Protein AF-A0AB34KXE1-F1 (afdb_monomer_lite)

Radius of gyration: 21.78 Å; chains: 1; bounding box: 58×29×65 Å

Organism: NCBI:txid1052096

Structure (mmCIF, N/CA/C/O backbone):
data_AF-A0AB34KXE1-F1
#
_entry.id   AF-A0AB34KXE1-F1
#
loop_
_atom_site.group_PDB
_atom_site.id
_atom_site.type_symbol
_atom_site.label_atom_id
_atom_site.label_alt_id
_atom_site.label_comp_id
_atom_site.label_asym_id
_atom_site.label_entity_id
_atom_site.label_seq_id
_atom_site.pdbx_PDB_ins_code
_atom_site.Cartn_x
_atom_site.Cartn_y
_atom_site.Cartn_z
_atom_site.occupancy
_atom_site.B_iso_or_equiv
_atom_site.auth_seq_id
_atom_site.auth_comp_id
_atom_site.auth_asym_id
_atom_site.auth_atom_id
_atom_site.pdbx_PDB_model_num
ATOM 1 N N . MET A 1 1 ? -7.604 1.673 1.207 1.00 72.38 1 MET A N 1
ATOM 2 C CA . MET A 1 1 ? -6.642 1.190 0.189 1.00 72.38 1 MET A CA 1
ATOM 3 C C . MET A 1 1 ? -5.929 -0.010 0.778 1.00 72.38 1 MET A C 1
ATOM 5 O O . MET A 1 1 ? -5.515 0.102 1.920 1.00 72.38 1 MET A O 1
ATOM 9 N N . PHE A 1 2 ? -5.834 -1.131 0.064 1.00 79.00 2 PHE A N 1
ATOM 10 C CA . PHE A 1 2 ? -5.202 -2.359 0.583 1.00 79.00 2 PHE A CA 1
ATOM 11 C C . PHE A 1 2 ? -4.050 -2.871 -0.293 1.00 79.00 2 PHE A C 1
ATOM 13 O O . PHE A 1 2 ? -3.291 -3.734 0.135 1.00 79.00 2 PHE A O 1
ATOM 20 N N . ALA A 1 3 ? -3.917 -2.346 -1.511 1.00 88.19 3 ALA A N 1
ATOM 21 C CA . ALA A 1 3 ? -2.868 -2.720 -2.443 1.00 88.19 3 ALA A CA 1
ATOM 22 C C . ALA A 1 3 ? -2.569 -1.567 -3.407 1.00 88.19 3 ALA A C 1
ATOM 24 O O . ALA A 1 3 ? -3.395 -0.670 -3.598 1.00 88.19 3 ALA A O 1
ATOM 25 N N . THR A 1 4 ? -1.407 -1.635 -4.038 1.00 93.31 4 THR A N 1
ATOM 26 C CA . THR A 1 4 ? -0.992 -0.775 -5.145 1.00 93.31 4 THR A CA 1
ATOM 27 C C . THR A 1 4 ? -0.965 -1.605 -6.423 1.00 93.31 4 THR A C 1
ATOM 29 O O . THR A 1 4 ? -0.480 -2.735 -6.412 1.00 93.31 4 THR A O 1
ATOM 32 N N . LEU A 1 5 ? -1.472 -1.050 -7.525 1.00 94.56 5 LEU A N 1
ATOM 33 C CA . LEU A 1 5 ? -1.371 -1.606 -8.875 1.00 94.56 5 LEU A CA 1
ATOM 34 C C . LEU A 1 5 ? -0.535 -0.657 -9.734 1.00 94.56 5 LEU A C 1
ATOM 36 O O . LEU A 1 5 ? -0.928 0.485 -9.959 1.00 94.56 5 LEU A O 1
ATOM 40 N N . ALA A 1 6 ? 0.596 -1.133 -10.237 1.00 95.44 6 ALA A N 1
ATOM 41 C CA . ALA A 1 6 ? 1.433 -0.424 -11.192 1.00 95.44 6 ALA A CA 1
ATOM 42 C C . ALA A 1 6 ? 1.278 -1.051 -12.579 1.00 95.44 6 ALA A C 1
ATOM 44 O O . ALA A 1 6 ? 1.557 -2.236 -12.757 1.00 95.44 6 ALA A O 1
ATOM 45 N N . ILE A 1 7 ? 0.867 -0.255 -13.563 1.00 94.50 7 ILE A N 1
ATOM 46 C CA . ILE A 1 7 ? 0.760 -0.656 -14.969 1.00 94.50 7 ILE A CA 1
ATOM 47 C C . ILE A 1 7 ? 1.847 0.080 -15.749 1.00 94.50 7 ILE A C 1
ATOM 49 O O . ILE A 1 7 ? 1.804 1.303 -15.867 1.00 94.50 7 ILE A O 1
ATOM 53 N N . CYS A 1 8 ? 2.826 -0.650 -16.271 1.00 94.25 8 CYS A N 1
ATOM 54 C CA . CYS A 1 8 ? 3.833 -0.117 -17.178 1.00 94.25 8 CYS A CA 1
ATOM 55 C C . CYS A 1 8 ? 3.261 -0.065 -18.596 1.00 94.25 8 CYS A C 1
ATOM 57 O O . CYS A 1 8 ? 2.854 -1.092 -19.145 1.00 94.25 8 CYS A O 1
ATOM 59 N N . LEU A 1 9 ? 3.242 1.134 -19.174 1.00 93.75 9 LEU A N 1
ATOM 60 C CA . LEU A 1 9 ? 2.840 1.355 -20.559 1.00 93.75 9 LEU A CA 1
ATOM 61 C C . LEU A 1 9 ? 3.962 0.928 -21.522 1.00 93.75 9 LEU A C 1
ATOM 63 O O . LEU A 1 9 ? 5.115 0.840 -21.087 1.00 93.75 9 LEU A O 1
ATOM 67 N N . PRO A 1 10 ? 3.654 0.684 -22.811 1.00 93.06 10 PRO A N 1
ATOM 68 C CA . PRO A 1 10 ? 4.664 0.346 -23.805 1.00 93.06 10 PRO A CA 1
ATOM 69 C C . PRO A 1 10 ? 5.628 1.520 -24.014 1.00 93.06 10 PRO A C 1
ATOM 71 O O . PRO A 1 10 ? 5.316 2.494 -24.701 1.00 93.06 10 PRO A O 1
ATOM 74 N N . THR A 1 11 ? 6.788 1.447 -23.368 1.00 90.94 11 THR A N 1
ATOM 75 C CA . THR A 1 11 ? 7.904 2.373 -23.529 1.00 90.94 11 THR A CA 1
ATOM 76 C C . THR A 1 11 ? 9.235 1.633 -23.409 1.00 90.94 11 THR A C 1
ATOM 78 O O . THR A 1 11 ? 9.469 0.866 -22.469 1.00 90.94 11 THR A O 1
ATOM 81 N N . GLU A 1 12 ? 10.149 1.884 -24.343 1.00 91.19 12 GLU A N 1
ATOM 82 C CA . GLU A 1 12 ? 11.503 1.334 -24.277 1.00 91.19 12 GLU A CA 1
ATOM 83 C C . GLU A 1 12 ? 12.276 1.933 -23.094 1.00 91.19 12 GLU A C 1
ATOM 85 O O . GLU A 1 12 ? 12.418 3.154 -22.969 1.00 91.19 12 GLU A O 1
ATOM 90 N N . HIS A 1 13 ? 12.768 1.062 -22.214 1.00 92.69 13 HIS A N 1
ATOM 91 C CA . HIS A 1 13 ? 13.636 1.420 -21.099 1.00 92.69 13 HIS A CA 1
ATOM 92 C C . HIS A 1 13 ? 14.503 0.234 -20.675 1.00 92.69 13 HIS A C 1
ATOM 94 O O . HIS A 1 13 ? 14.156 -0.916 -20.925 1.00 92.69 13 HIS A O 1
ATOM 100 N N . GLU A 1 14 ? 15.597 0.522 -19.975 1.00 92.25 14 GLU A N 1
ATOM 101 C CA . GLU A 1 14 ? 16.441 -0.459 -19.291 1.00 92.25 14 GLU A CA 1
ATOM 102 C C . GLU A 1 14 ? 16.558 -0.112 -17.801 1.00 92.25 14 GLU A C 1
ATOM 104 O O . GLU A 1 14 ? 16.541 1.061 -17.416 1.00 92.25 14 GLU A O 1
ATOM 109 N N . GLY A 1 15 ? 16.703 -1.125 -16.946 1.00 90.50 15 GLY A N 1
ATOM 110 C CA . GLY A 1 15 ? 16.660 -0.955 -15.490 1.00 90.50 15 GLY A CA 1
ATOM 111 C C . GLY A 1 15 ? 15.242 -0.679 -14.983 1.00 90.50 15 GLY A C 1
ATOM 112 O O . GLY A 1 15 ? 14.255 -1.035 -15.626 1.00 90.50 15 GLY A O 1
ATOM 113 N N . GLY A 1 16 ? 15.114 -0.037 -13.822 1.00 91.06 16 GLY A N 1
ATOM 114 C CA . GLY A 1 16 ? 13.796 0.264 -13.256 1.00 91.06 16 GLY A CA 1
ATOM 115 C C . GLY A 1 16 ? 13.128 -0.894 -12.524 1.00 91.06 16 GLY A C 1
ATOM 116 O O . GLY A 1 16 ? 11.912 -0.847 -12.316 1.00 91.06 16 GLY A O 1
ATOM 117 N N . GLU A 1 17 ? 13.877 -1.935 -12.152 1.00 94.06 17 GLU A N 1
ATOM 118 C CA . GLU A 1 17 ? 13.299 -3.127 -11.538 1.00 94.06 17 GLU A CA 1
ATOM 119 C C . GLU A 1 17 ? 12.598 -2.783 -10.220 1.00 94.06 17 GLU A C 1
ATOM 121 O O . GLU A 1 17 ? 13.137 -2.074 -9.362 1.00 94.06 17 GLU A O 1
ATOM 126 N N . LEU A 1 18 ? 11.387 -3.314 -10.063 1.00 94.31 18 LEU A N 1
ATOM 127 C CA . LEU A 1 18 ? 10.607 -3.236 -8.839 1.00 94.31 18 LEU A CA 1
ATOM 128 C C . LEU A 1 18 ? 10.983 -4.416 -7.950 1.00 94.31 18 LEU A C 1
ATOM 130 O O . LEU A 1 18 ? 10.787 -5.573 -8.312 1.00 94.31 18 LEU A O 1
ATOM 134 N N . ILE A 1 19 ? 11.510 -4.114 -6.777 1.00 94.75 19 ILE A N 1
ATOM 135 C CA . ILE A 1 19 ? 11.814 -5.082 -5.734 1.00 94.75 19 ILE A CA 1
ATOM 136 C C . ILE A 1 19 ? 10.680 -5.012 -4.720 1.00 94.75 19 ILE A C 1
ATOM 138 O O . ILE A 1 19 ? 10.374 -3.931 -4.222 1.00 94.75 19 ILE A O 1
ATOM 142 N N . LEU A 1 20 ? 10.076 -6.158 -4.438 1.00 95.00 20 LEU A N 1
ATOM 143 C CA . LEU A 1 20 ? 9.016 -6.349 -3.459 1.00 95.00 20 LEU A CA 1
ATOM 14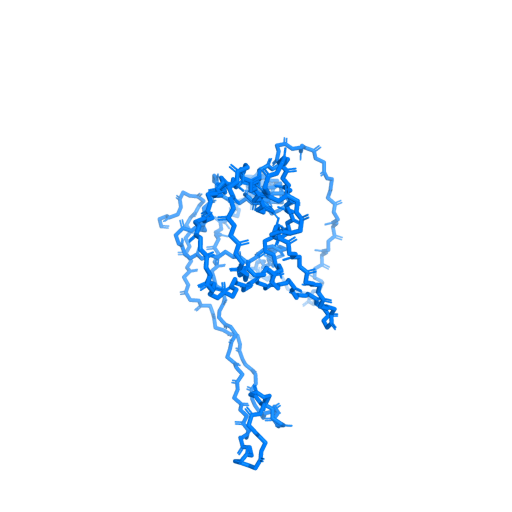4 C C . LEU A 1 20 ? 9.525 -7.284 -2.369 1.00 95.00 20 LEU A C 1
ATOM 146 O O . LEU A 1 20 ? 10.123 -8.317 -2.678 1.00 95.00 20 LEU A O 1
ATOM 150 N N . GLU A 1 21 ? 9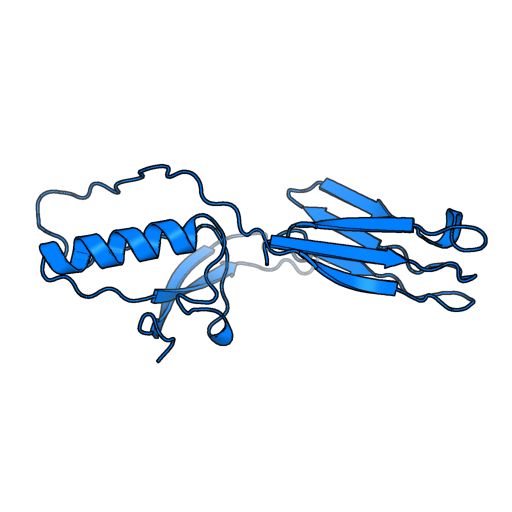.278 -6.935 -1.115 1.00 92.56 21 GLU A N 1
ATOM 151 C CA . GLU A 1 21 ? 9.723 -7.711 0.032 1.00 92.56 21 GLU A CA 1
ATOM 152 C C . GLU A 1 21 ? 8.647 -7.779 1.112 1.00 92.56 21 GLU A C 1
ATOM 154 O O . GLU A 1 21 ? 8.078 -6.764 1.515 1.00 92.56 21 GLU A O 1
ATOM 159 N N . HIS A 1 22 ? 8.359 -8.996 1.566 1.00 90.81 22 HIS A N 1
ATOM 160 C CA . HIS A 1 22 ? 7.404 -9.248 2.636 1.00 90.81 22 HIS A CA 1
ATOM 161 C C . HIS A 1 22 ? 7.693 -10.592 3.314 1.00 90.81 22 HIS A C 1
ATOM 163 O O . HIS A 1 22 ? 7.903 -11.599 2.635 1.00 90.81 22 HIS A O 1
ATOM 169 N N . ALA A 1 23 ? 7.699 -10.612 4.652 1.00 89.38 23 ALA A N 1
ATOM 170 C CA . ALA A 1 23 ? 7.924 -11.808 5.476 1.00 89.38 23 ALA A CA 1
ATOM 171 C C . ALA A 1 23 ? 9.173 -12.625 5.067 1.00 89.38 23 ALA A C 1
ATOM 173 O O . ALA A 1 23 ? 9.105 -13.842 4.884 1.00 89.38 23 ALA A O 1
ATOM 174 N N . GLY A 1 24 ? 10.301 -11.938 4.843 1.00 86.88 24 GLY A N 1
ATOM 175 C CA . GLY A 1 24 ? 11.568 -12.552 4.423 1.00 86.88 24 GLY A CA 1
ATOM 176 C C . GLY A 1 24 ? 11.580 -13.093 2.986 1.00 86.88 24 GLY A C 1
ATOM 177 O O . GLY A 1 24 ? 12.565 -13.690 2.556 1.00 86.88 24 GLY A O 1
ATOM 178 N N . LYS A 1 25 ? 10.501 -12.904 2.214 1.00 89.00 25 LYS A N 1
ATOM 179 C CA . LYS A 1 25 ? 10.437 -13.266 0.795 1.00 89.00 25 LYS A CA 1
ATOM 180 C C . LYS A 1 25 ? 10.651 -12.035 -0.062 1.00 89.00 25 LYS A C 1
ATOM 182 O O . LYS A 1 25 ? 9.983 -11.021 0.121 1.00 89.00 25 LYS A O 1
ATOM 187 N N . ARG A 1 26 ? 11.529 -12.171 -1.053 1.00 93.88 26 ARG A N 1
ATOM 188 C CA . ARG A 1 26 ? 11.865 -11.115 -2.004 1.00 93.88 26 ARG A CA 1
ATOM 189 C C . ARG A 1 26 ? 11.503 -11.525 -3.423 1.00 93.88 26 ARG A C 1
ATOM 191 O O . ARG A 1 26 ? 11.903 -12.588 -3.890 1.00 93.88 26 ARG A O 1
ATOM 198 N N . GLN A 1 27 ? 10.804 -10.645 -4.127 1.00 94.12 27 GLN A N 1
ATOM 199 C CA . GLN A 1 27 ? 10.460 -10.795 -5.534 1.00 94.12 27 GLN A CA 1
ATOM 200 C C . GLN A 1 27 ? 10.966 -9.587 -6.320 1.00 94.12 27 GLN A C 1
ATOM 202 O O . GLN A 1 27 ? 10.882 -8.450 -5.863 1.00 94.12 27 GLN A O 1
ATOM 207 N N . VAL A 1 28 ? 11.505 -9.834 -7.511 1.00 94.00 28 VAL A N 1
ATOM 208 C CA . VAL A 1 28 ? 11.955 -8.778 -8.421 1.00 94.00 28 VAL A CA 1
ATOM 209 C C . VAL A 1 28 ? 11.129 -8.858 -9.692 1.00 94.00 28 VAL A C 1
ATOM 211 O O . VAL A 1 28 ? 11.025 -9.917 -10.308 1.00 94.00 28 VAL A O 1
ATOM 214 N N . TRP A 1 29 ? 10.537 -7.736 -10.077 1.00 93.75 29 TRP A N 1
ATOM 215 C CA . TRP A 1 29 ? 9.792 -7.583 -11.314 1.00 93.75 29 TRP A CA 1
ATOM 216 C C . TRP A 1 29 ? 10.512 -6.605 -12.238 1.00 93.75 29 TRP A C 1
ATOM 218 O O . TRP A 1 29 ? 10.852 -5.489 -11.841 1.00 93.75 29 TRP A O 1
ATOM 228 N N . ASN A 1 30 ? 10.735 -7.031 -13.480 1.00 92.19 30 ASN A N 1
ATOM 229 C CA . ASN A 1 30 ? 11.394 -6.236 -14.506 1.00 92.19 30 ASN A CA 1
ATOM 230 C C . ASN A 1 30 ? 10.415 -5.955 -15.655 1.00 92.19 30 ASN A C 1
ATOM 232 O O . ASN A 1 30 ? 10.103 -6.853 -16.439 1.00 92.19 30 ASN A O 1
ATOM 236 N N . SER A 1 31 ? 9.947 -4.706 -15.753 1.00 89.12 31 SER A N 1
ATOM 237 C CA . SER A 1 31 ? 9.045 -4.268 -16.824 1.00 89.12 31 SER A CA 1
ATOM 238 C C . SER A 1 31 ? 9.728 -4.165 -18.188 1.00 89.12 31 SER A C 1
ATOM 240 O O . SER A 1 31 ? 9.060 -4.359 -19.203 1.00 89.12 31 SER A O 1
ATOM 242 N N . ALA A 1 32 ? 11.045 -3.933 -18.230 1.00 87.62 32 ALA A N 1
ATOM 243 C CA . ALA A 1 32 ? 11.800 -3.739 -19.470 1.00 87.62 32 ALA A CA 1
ATOM 244 C C . ALA A 1 32 ? 11.721 -4.950 -20.417 1.00 87.62 32 ALA A C 1
ATOM 246 O O . ALA A 1 32 ? 11.753 -4.794 -21.632 1.00 87.62 32 ALA A O 1
ATOM 247 N N . ASN A 1 33 ? 11.535 -6.160 -19.873 1.00 84.06 33 ASN A N 1
ATOM 248 C CA . ASN A 1 33 ? 11.468 -7.402 -20.653 1.00 84.06 33 ASN A CA 1
ATOM 249 C C . ASN A 1 33 ? 10.332 -7.430 -21.690 1.00 84.06 33 ASN A C 1
ATOM 251 O O . ASN A 1 33 ? 10.387 -8.213 -22.634 1.00 84.06 33 ASN A O 1
ATOM 255 N N . THR A 1 34 ? 9.281 -6.634 -21.487 1.00 81.94 34 THR A N 1
ATOM 256 C CA . THR A 1 34 ? 8.078 -6.625 -22.343 1.00 81.94 34 THR A CA 1
ATOM 257 C C . THR A 1 34 ? 7.702 -5.227 -22.827 1.00 81.94 34 THR A C 1
ATOM 259 O O . THR A 1 34 ? 6.895 -5.090 -23.743 1.00 81.94 34 THR A O 1
ATOM 262 N N . SER A 1 35 ? 8.323 -4.182 -22.273 1.00 79.50 35 SER A N 1
ATOM 263 C CA . SER A 1 35 ? 7.865 -2.801 -22.428 1.00 79.50 35 SER A CA 1
ATOM 264 C C . SER A 1 35 ? 8.063 -2.202 -23.818 1.00 79.50 35 SER A C 1
ATOM 266 O O . SER A 1 35 ? 7.476 -1.168 -24.104 1.00 79.50 35 SER A O 1
ATOM 268 N N . ALA A 1 36 ? 8.862 -2.815 -24.693 1.00 76.81 36 ALA A N 1
ATOM 269 C CA . ALA A 1 36 ? 9.017 -2.345 -26.071 1.00 76.81 36 ALA A CA 1
ATOM 270 C C . ALA A 1 36 ? 7.783 -2.639 -26.945 1.00 76.81 36 ALA A C 1
ATOM 272 O O . ALA A 1 36 ? 7.565 -1.969 -27.952 1.00 76.81 36 ALA A O 1
ATOM 273 N N . VAL A 1 37 ? 6.984 -3.649 -26.579 1.00 78.38 37 VAL A N 1
ATOM 274 C CA . VAL A 1 37 ? 5.917 -4.183 -27.442 1.00 78.38 37 VAL A CA 1
ATOM 275 C C . VAL A 1 37 ? 4.574 -4.351 -26.741 1.00 78.38 37 VAL A C 1
ATOM 277 O O . VAL A 1 37 ? 3.557 -4.373 -27.430 1.00 78.38 37 VAL A O 1
ATOM 280 N N . ASP A 1 38 ? 4.543 -4.455 -25.410 1.00 85.38 38 ASP A N 1
ATOM 281 C CA . ASP A 1 38 ? 3.314 -4.752 -24.675 1.00 85.38 38 ASP A CA 1
ATOM 282 C C . ASP A 1 38 ? 3.246 -4.068 -23.299 1.00 85.38 38 ASP A C 1
ATOM 284 O O . ASP A 1 38 ? 4.234 -3.578 -22.744 1.00 85.38 38 ASP A O 1
ATOM 288 N N . LEU A 1 39 ? 2.033 -4.030 -22.757 1.00 90.94 39 LEU A N 1
ATOM 289 C CA . LEU A 1 39 ? 1.725 -3.610 -21.400 1.00 90.94 39 LEU A CA 1
ATOM 290 C C . LEU A 1 39 ? 2.182 -4.680 -20.407 1.00 90.94 39 LEU A C 1
ATOM 292 O O . LEU A 1 39 ? 2.019 -5.879 -20.621 1.00 90.94 39 LEU A O 1
ATOM 296 N N . SER A 1 40 ? 2.676 -4.244 -19.256 1.00 92.25 40 SER A N 1
ATOM 297 C CA . SER A 1 40 ? 2.951 -5.141 -18.134 1.00 92.25 40 SER A CA 1
ATOM 298 C C . SER A 1 40 ? 2.463 -4.529 -16.833 1.00 92.25 40 SER A C 1
ATOM 300 O O . SER A 1 40 ? 2.310 -3.314 -16.721 1.00 92.25 40 SER A O 1
ATOM 302 N N . PHE A 1 41 ? 2.180 -5.359 -15.834 1.00 93.75 41 PHE A N 1
ATOM 303 C CA . PHE A 1 41 ? 1.686 -4.869 -14.554 1.00 93.75 41 PHE A CA 1
ATOM 304 C C . PHE A 1 41 ? 2.280 -5.636 -13.378 1.00 93.75 41 PHE A C 1
ATOM 306 O O . PHE A 1 41 ? 2.685 -6.793 -13.499 1.00 93.75 41 PHE A O 1
ATOM 313 N N . ALA A 1 42 ? 2.293 -4.974 -12.228 1.00 94.44 42 ALA A N 1
ATOM 314 C CA . ALA A 1 42 ? 2.593 -5.555 -10.933 1.00 94.44 42 ALA A CA 1
ATOM 315 C C . ALA A 1 42 ? 1.598 -5.017 -9.904 1.00 94.44 42 ALA A C 1
ATOM 317 O O . ALA A 1 42 ? 1.239 -3.841 -9.937 1.00 94.44 42 ALA A O 1
ATOM 318 N N . ALA A 1 43 ? 1.169 -5.871 -8.981 1.00 94.81 43 ALA A N 1
ATOM 319 C CA . ALA A 1 43 ? 0.339 -5.470 -7.856 1.00 94.81 43 ALA A CA 1
ATOM 320 C C . ALA A 1 43 ? 0.908 -6.042 -6.559 1.00 94.81 43 ALA A C 1
ATOM 322 O O . ALA A 1 43 ? 1.399 -7.171 -6.545 1.00 94.81 43 ALA A O 1
ATOM 323 N N . TRP A 1 44 ? 0.850 -5.263 -5.483 1.00 94.12 44 TRP A N 1
ATOM 324 C CA . TRP A 1 44 ? 1.333 -5.670 -4.163 1.00 94.12 44 TRP A CA 1
ATOM 325 C C . TRP A 1 44 ? 0.467 -5.081 -3.053 1.00 94.12 44 TRP A C 1
ATOM 327 O O . TRP A 1 44 ? -0.123 -4.014 -3.222 1.00 94.12 44 TRP A O 1
ATOM 337 N N . TYR A 1 45 ? 0.377 -5.790 -1.928 1.00 88.81 45 TYR A N 1
ATOM 338 C CA . TYR A 1 45 ? -0.357 -5.335 -0.747 1.00 88.81 45 TYR A CA 1
ATOM 339 C C . TYR A 1 45 ? 0.346 -4.155 -0.062 1.00 88.81 45 TYR A C 1
ATOM 341 O O . TYR A 1 45 ? 1.543 -3.936 -0.241 1.00 88.81 45 TYR A O 1
ATOM 349 N N . ALA A 1 46 ? -0.413 -3.366 0.699 1.00 85.88 46 ALA A N 1
ATOM 350 C CA . ALA A 1 46 ? 0.080 -2.144 1.342 1.00 85.88 46 ALA A CA 1
ATOM 351 C C . ALA A 1 46 ? 1.181 -2.386 2.395 1.00 85.88 46 ALA A C 1
ATOM 353 O O . ALA A 1 46 ? 1.946 -1.474 2.693 1.00 85.88 46 ALA A O 1
ATOM 354 N N . ASP A 1 47 ? 1.268 -3.599 2.934 1.00 85.31 47 ASP A N 1
ATOM 355 C CA . ASP A 1 47 ? 2.270 -4.064 3.898 1.00 85.31 47 ASP A CA 1
ATOM 356 C C . ASP A 1 47 ? 3.526 -4.673 3.240 1.00 85.31 47 ASP A C 1
ATOM 358 O O . ASP A 1 47 ? 4.432 -5.143 3.931 1.00 85.31 47 ASP A O 1
ATOM 362 N N . VAL A 1 48 ? 3.606 -4.657 1.906 1.00 90.44 48 VAL A N 1
ATOM 363 C CA . VAL A 1 48 ? 4.794 -5.076 1.157 1.00 90.44 48 VAL A CA 1
ATOM 364 C C . VAL A 1 48 ? 5.747 -3.890 1.007 1.00 90.44 48 VAL A C 1
ATOM 366 O O . VAL A 1 48 ? 5.414 -2.865 0.398 1.00 90.44 48 VAL A O 1
ATOM 369 N N . THR A 1 49 ? 6.975 -4.051 1.497 1.00 91.00 49 THR A N 1
ATOM 370 C CA . THR A 1 49 ? 8.057 -3.092 1.261 1.00 91.00 49 THR A CA 1
ATOM 371 C C . THR A 1 49 ? 8.421 -3.118 -0.218 1.00 91.00 49 THR A C 1
ATOM 373 O O . THR A 1 49 ? 8.661 -4.183 -0.788 1.00 91.00 49 THR A O 1
ATOM 376 N N . HIS A 1 50 ? 8.471 -1.951 -0.860 1.00 91.75 50 HIS A N 1
ATOM 377 C CA . HIS A 1 50 ? 8.757 -1.852 -2.288 1.00 91.75 50 HIS A CA 1
ATOM 378 C C . HIS A 1 50 ? 9.864 -0.839 -2.585 1.00 91.75 50 HIS A C 1
ATOM 380 O O . HIS A 1 50 ? 9.963 0.212 -1.954 1.00 91.75 50 HIS A O 1
ATOM 386 N N . LYS A 1 51 ? 10.698 -1.146 -3.581 1.00 92.19 51 LYS A N 1
ATOM 387 C CA . LYS A 1 51 ? 11.774 -0.271 -4.061 1.00 92.19 51 LYS A CA 1
ATOM 388 C C . LYS A 1 51 ? 11.883 -0.352 -5.575 1.00 92.19 51 LYS A C 1
ATOM 390 O O . LYS A 1 51 ? 11.917 -1.442 -6.132 1.00 92.19 51 LYS A O 1
ATOM 395 N N . VAL A 1 52 ? 11.998 0.795 -6.236 1.00 92.75 52 VAL A N 1
ATOM 396 C CA . VAL A 1 52 ? 12.242 0.875 -7.683 1.00 92.75 52 VAL A CA 1
ATOM 397 C C . VAL A 1 52 ? 13.704 1.248 -7.910 1.00 92.75 52 VAL A C 1
ATOM 399 O O . VAL A 1 52 ? 14.185 2.237 -7.355 1.00 92.75 52 VAL A O 1
ATOM 402 N N . LYS A 1 53 ? 14.432 0.445 -8.689 1.00 93.56 53 LYS A N 1
ATOM 403 C CA . LYS A 1 53 ? 15.799 0.780 -9.108 1.00 93.56 53 LYS A CA 1
ATOM 404 C C . LYS A 1 53 ? 15.807 1.942 -10.115 1.00 93.56 53 LYS A C 1
ATOM 406 O O . LYS A 1 53 ? 14.799 2.181 -10.775 1.00 93.56 53 LYS A O 1
ATOM 411 N N . PRO A 1 54 ? 16.927 2.666 -10.264 1.00 93.06 54 PRO A N 1
ATOM 412 C CA . PRO A 1 54 ? 17.054 3.689 -11.298 1.00 93.06 54 PRO A CA 1
ATOM 413 C C . PRO A 1 54 ? 16.857 3.127 -12.712 1.00 93.06 54 PRO A C 1
ATOM 415 O O . PRO A 1 54 ? 17.190 1.972 -12.985 1.00 93.06 54 PRO A O 1
ATOM 418 N N . ILE A 1 55 ? 16.347 3.970 -13.612 1.00 94.00 55 ILE A N 1
ATOM 419 C CA . ILE A 1 55 ? 16.337 3.702 -15.053 1.00 94.00 55 ILE A CA 1
ATOM 420 C C . ILE A 1 55 ? 17.745 3.948 -15.589 1.00 94.00 55 ILE A C 1
ATOM 422 O O . ILE A 1 55 ? 18.317 5.011 -15.353 1.00 94.00 55 ILE A O 1
ATOM 426 N N . ALA A 1 56 ? 18.299 2.957 -16.280 1.00 92.62 56 ALA A N 1
ATOM 427 C CA . ALA A 1 56 ? 19.630 3.025 -16.872 1.00 92.62 56 ALA A CA 1
ATOM 428 C C . ALA A 1 56 ? 19.608 3.688 -18.258 1.00 92.62 56 ALA A C 1
ATOM 430 O O . ALA A 1 56 ? 20.536 4.414 -18.607 1.00 92.62 56 ALA A O 1
ATOM 431 N N . SER A 1 57 ? 18.545 3.458 -19.034 1.00 92.88 57 SER A N 1
ATOM 432 C CA . SER A 1 57 ? 18.364 4.002 -20.383 1.00 92.88 57 SER A CA 1
ATOM 433 C C . SER A 1 57 ? 16.879 4.080 -20.750 1.00 92.88 57 SER A C 1
ATOM 435 O O . SER A 1 57 ? 16.062 3.340 -20.201 1.00 92.88 57 SER A O 1
ATOM 437 N N . GLY A 1 58 ? 16.528 4.958 -21.691 1.00 93.19 58 GLY A N 1
ATOM 438 C CA . GLY A 1 58 ? 15.163 5.125 -22.193 1.00 93.19 58 GLY A CA 1
ATOM 439 C C . GLY A 1 58 ? 14.215 5.837 -21.221 1.00 93.19 58 GLY A C 1
ATOM 440 O O . GLY A 1 58 ? 14.640 6.611 -20.363 1.00 93.19 58 GLY A O 1
ATOM 441 N N . HIS A 1 59 ? 12.911 5.601 -21.381 1.00 91.50 59 HIS A N 1
ATOM 442 C CA . HIS A 1 59 ? 11.863 6.243 -20.585 1.00 91.50 59 HIS A CA 1
ATOM 443 C C . HIS A 1 59 ? 10.842 5.211 -20.123 1.00 91.50 59 HIS A C 1
ATOM 445 O O . HIS A 1 59 ? 10.370 4.394 -20.909 1.00 91.50 59 HIS A O 1
ATOM 451 N N . ARG A 1 60 ? 10.457 5.270 -18.847 1.00 93.25 60 ARG A N 1
ATOM 452 C CA . ARG A 1 60 ? 9.475 4.358 -18.257 1.00 93.25 60 ARG A CA 1
ATOM 453 C C . ARG A 1 60 ? 8.227 5.121 -17.835 1.00 93.25 60 ARG A C 1
ATOM 455 O O . ARG A 1 60 ? 8.282 5.912 -16.895 1.00 93.25 60 ARG A O 1
ATOM 462 N N . LEU A 1 61 ? 7.107 4.865 -18.510 1.00 93.19 61 LEU A N 1
ATOM 463 C CA . LEU A 1 61 ? 5.798 5.411 -18.142 1.00 93.19 61 LEU A CA 1
ATOM 464 C C . LEU A 1 61 ? 4.998 4.372 -17.352 1.00 93.19 61 LEU A C 1
ATOM 466 O O . LEU A 1 61 ? 4.750 3.268 -17.834 1.00 93.19 61 LEU A O 1
ATOM 470 N N . VAL A 1 62 ? 4.578 4.736 -16.139 1.00 94.25 62 VAL A N 1
ATOM 471 C CA . VAL A 1 62 ? 3.813 3.858 -15.245 1.00 94.25 62 VAL A CA 1
ATOM 472 C C . VAL A 1 62 ? 2.573 4.583 -14.741 1.00 94.25 62 VAL A C 1
ATOM 474 O O . VAL A 1 62 ? 2.663 5.709 -14.255 1.00 94.25 62 VAL A O 1
ATOM 477 N N . LEU A 1 63 ? 1.423 3.918 -14.825 1.00 94.19 63 LEU A N 1
ATOM 478 C CA . LEU A 1 63 ? 0.200 4.321 -14.143 1.00 94.19 63 LEU A CA 1
ATOM 479 C C . LEU A 1 63 ? 0.123 3.592 -12.803 1.00 94.19 63 LEU A C 1
ATOM 481 O O . LEU A 1 63 ? 0.049 2.363 -12.768 1.00 94.19 63 LEU A O 1
ATOM 485 N N . THR A 1 64 ? 0.137 4.350 -11.711 1.00 94.25 64 THR A N 1
ATOM 486 C CA . THR A 1 64 ? 0.054 3.799 -10.356 1.00 94.25 64 THR A CA 1
ATOM 487 C C . THR A 1 64 ? -1.325 4.070 -9.778 1.00 94.25 64 THR A C 1
ATOM 489 O O . THR A 1 64 ? -1.738 5.221 -9.643 1.00 94.25 64 THR A O 1
ATOM 492 N N . TYR A 1 65 ? -2.026 3.001 -9.420 1.00 90.31 65 TYR A N 1
ATOM 493 C CA . TYR A 1 65 ? -3.354 3.040 -8.830 1.00 90.31 65 TYR A CA 1
ATOM 494 C C . TYR A 1 65 ? -3.336 2.514 -7.403 1.00 90.31 65 TYR A C 1
ATOM 496 O O . TYR A 1 65 ? -2.730 1.487 -7.097 1.00 90.31 65 TYR A O 1
ATOM 504 N N . ASN A 1 66 ? -4.102 3.189 -6.557 1.00 88.56 66 ASN A N 1
ATOM 505 C CA . ASN A 1 66 ? -4.445 2.716 -5.228 1.00 88.56 66 ASN A CA 1
ATOM 506 C C . ASN A 1 66 ? -5.667 1.801 -5.338 1.00 88.56 66 ASN A C 1
ATOM 508 O O . ASN A 1 66 ? -6.744 2.248 -5.731 1.00 88.56 66 ASN A O 1
ATOM 512 N N . VAL A 1 67 ? -5.516 0.527 -4.982 1.00 83.88 67 VAL A N 1
ATOM 513 C CA . VAL A 1 67 ? -6.611 -0.447 -5.000 1.00 83.88 67 VAL A CA 1
ATOM 514 C C . VAL A 1 67 ? -7.353 -0.390 -3.666 1.00 83.88 67 VAL A C 1
ATOM 516 O O . VAL A 1 67 ? -6.768 -0.446 -2.577 1.00 83.88 67 VAL A O 1
ATOM 519 N N . ILE A 1 68 ? -8.673 -0.250 -3.744 1.00 78.56 68 ILE A N 1
ATOM 520 C CA . ILE A 1 68 ? -9.574 -0.124 -2.598 1.00 78.56 68 ILE A CA 1
ATOM 521 C C . ILE A 1 68 ? -10.561 -1.289 -2.670 1.00 78.56 68 ILE A C 1
ATOM 523 O O . ILE A 1 68 ? -11.080 -1.591 -3.739 1.00 78.56 68 ILE A O 1
ATOM 527 N N . ASN A 1 69 ? -10.776 -1.972 -1.547 1.00 66.38 69 ASN A N 1
ATOM 528 C CA . ASN A 1 69 ? -11.766 -3.035 -1.448 1.00 66.38 69 ASN A CA 1
ATOM 529 C C . ASN A 1 69 ? -13.038 -2.457 -0.819 1.00 66.38 69 ASN A C 1
ATOM 531 O O . ASN A 1 69 ? -12.960 -1.921 0.285 1.00 66.38 69 ASN A O 1
ATOM 535 N N . ASP A 1 70 ? -14.168 -2.592 -1.513 1.00 49.22 70 ASP A N 1
ATOM 536 C CA . ASP A 1 70 ? -15.508 -2.187 -1.054 1.00 49.22 70 ASP A CA 1
ATOM 537 C C . ASP A 1 70 ? -16.335 -3.391 -0.532 1.00 49.22 70 ASP A C 1
ATOM 539 O O . ASP A 1 70 ? -17.542 -3.323 -0.310 1.00 49.22 70 ASP A O 1
ATOM 543 N N . ALA A 1 71 ? -15.698 -4.555 -0.343 1.00 48.44 71 ALA A N 1
ATOM 544 C CA . ALA A 1 71 ? -16.388 -5.779 0.052 1.00 48.44 71 ALA A CA 1
ATOM 545 C C . ALA A 1 71 ? -16.719 -5.838 1.558 1.00 48.44 71 ALA A C 1
ATOM 547 O O . ALA A 1 71 ? -15.858 -5.920 2.445 1.00 48.44 71 ALA A O 1
ATOM 548 N N . GLN A 1 72 ? -18.022 -5.901 1.827 1.00 48.03 72 GLN A N 1
ATOM 549 C CA . GLN A 1 72 ? -18.642 -6.300 3.091 1.00 48.03 72 GLN A CA 1
ATOM 550 C C . GLN A 1 72 ? -18.390 -7.797 3.384 1.00 48.03 72 GLN A C 1
ATOM 552 O O . GLN A 1 72 ? -18.701 -8.607 2.519 1.00 48.03 72 GLN A O 1
ATOM 557 N N . SER A 1 73 ? -17.883 -8.160 4.589 1.00 34.72 73 SER A N 1
ATOM 558 C CA . SER A 1 73 ? -17.738 -9.531 5.203 1.00 34.72 73 SER A CA 1
ATOM 559 C C . SER A 1 73 ? -16.346 -9.702 5.856 1.00 34.72 73 SER A C 1
ATOM 561 O O . SER A 1 73 ? -15.396 -9.275 5.220 1.00 34.72 73 SER A O 1
ATOM 563 N N . ARG A 1 74 ? -16.058 -10.286 7.039 1.00 33.16 74 ARG A N 1
ATOM 564 C CA . ARG A 1 74 ? -16.746 -11.052 8.111 1.00 33.16 74 ARG A CA 1
ATOM 565 C C . ARG A 1 74 ? -15.824 -11.000 9.358 1.00 33.16 74 ARG A C 1
ATOM 567 O O . ARG A 1 74 ? -14.618 -10.941 9.200 1.00 33.16 74 ARG A O 1
ATOM 574 N N . ILE A 1 75 ? -16.375 -11.026 10.576 1.00 35.53 75 ILE A N 1
ATOM 575 C CA . ILE A 1 75 ? -15.629 -10.735 11.823 1.00 35.53 75 ILE A CA 1
ATOM 576 C C . ILE A 1 75 ? -15.067 -11.985 12.510 1.00 35.53 75 ILE A C 1
ATOM 578 O O . ILE A 1 75 ? -15.825 -12.922 12.762 1.00 35.53 75 ILE A O 1
ATOM 582 N N . ASN A 1 76 ? -13.798 -11.910 12.931 1.00 32.62 76 ASN A N 1
ATOM 583 C CA . ASN A 1 76 ? -13.219 -12.711 14.013 1.00 32.62 76 ASN A CA 1
ATOM 584 C C . ASN A 1 76 ? -13.359 -11.961 15.350 1.00 32.62 76 ASN A C 1
ATOM 586 O O . ASN A 1 76 ? -12.952 -10.809 15.473 1.00 32.62 76 ASN A O 1
ATOM 590 N N . ARG A 1 77 ? -13.974 -12.604 16.351 1.00 36.47 77 ARG A N 1
ATOM 591 C CA . ARG A 1 77 ? -14.097 -12.090 17.724 1.00 36.47 77 ARG A CA 1
ATOM 592 C C . ARG A 1 77 ? -12.879 -12.535 18.535 1.00 36.47 77 ARG A C 1
ATOM 594 O O . ARG A 1 77 ? -12.791 -13.710 18.871 1.00 36.47 77 ARG A O 1
ATOM 601 N N . GLY A 1 78 ? -11.985 -11.608 18.865 1.00 35.09 78 GLY A N 1
ATOM 602 C CA . GLY A 1 78 ? -11.004 -11.776 19.938 1.00 35.09 78 GLY A CA 1
ATOM 603 C C . GLY A 1 78 ? -11.414 -10.897 21.114 1.00 35.09 78 GLY A C 1
ATOM 604 O O . GLY A 1 78 ? -11.379 -9.676 20.994 1.00 35.09 78 GL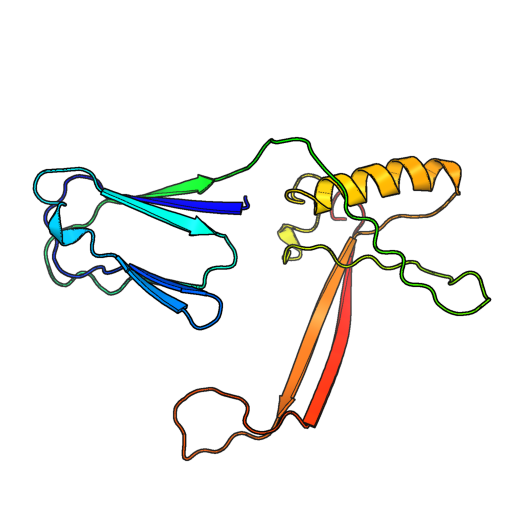Y A O 1
ATOM 605 N N . VAL A 1 79 ? -11.867 -11.506 22.209 1.00 42.03 79 VAL A N 1
ATOM 606 C CA . VAL A 1 79 ? -12.062 -10.830 23.499 1.00 42.03 79 VAL A CA 1
ATOM 607 C C . VAL A 1 79 ? -10.775 -11.047 24.287 1.00 42.03 79 VAL A C 1
ATOM 609 O O . VAL A 1 79 ? -10.378 -12.195 24.473 1.00 42.03 79 VAL A O 1
ATOM 612 N N . LEU A 1 80 ? -10.114 -9.968 24.705 1.00 40.84 80 LEU A N 1
ATOM 613 C CA . LEU A 1 80 ? -9.060 -10.044 25.713 1.00 40.84 80 LEU A CA 1
ATOM 614 C C . LEU A 1 80 ? -9.756 -10.086 27.079 1.00 40.84 80 LEU A C 1
ATOM 616 O O . LEU A 1 80 ? -10.453 -9.140 27.443 1.00 40.84 80 LEU A O 1
ATOM 620 N N . ASP A 1 81 ? -9.649 -11.230 27.754 1.00 39.34 81 ASP A N 1
ATOM 621 C CA . ASP A 1 81 ? -10.160 -11.463 29.106 1.00 39.34 81 ASP A CA 1
ATOM 622 C C . ASP A 1 81 ? -9.091 -11.051 30.125 1.00 39.34 81 ASP A C 1
ATOM 624 O O . ASP A 1 81 ? -7.978 -11.577 30.113 1.00 39.34 81 ASP A O 1
ATOM 628 N N . ASP A 1 82 ? -9.440 -10.097 30.981 1.00 41.31 82 ASP A N 1
ATOM 629 C CA . ASP A 1 82 ? -8.654 -9.625 32.118 1.00 41.31 82 ASP A CA 1
ATOM 630 C C . ASP A 1 82 ? -9.606 -9.499 33.320 1.00 41.31 82 ASP A C 1
ATOM 632 O O . ASP A 1 82 ? -10.305 -8.505 33.509 1.00 41.31 82 ASP A O 1
ATOM 636 N N . GLY A 1 83 ? -9.684 -10.573 34.105 1.00 40.75 83 GLY A N 1
ATOM 637 C CA . GLY A 1 83 ? -9.498 -10.449 35.550 1.00 40.75 83 GLY A CA 1
ATOM 638 C C . GLY A 1 83 ? -10.413 -9.499 36.335 1.00 40.75 83 GLY A C 1
ATOM 639 O O . GLY A 1 83 ? -9.930 -8.662 37.085 1.00 40.75 83 GLY A O 1
ATOM 640 N N . GLY A 1 84 ? -11.731 -9.716 36.311 1.00 40.81 84 GLY A N 1
ATOM 641 C CA . GLY A 1 84 ? -12.583 -9.530 37.504 1.00 40.81 84 GLY A CA 1
ATOM 642 C C . GLY A 1 84 ? -12.898 -8.105 37.991 1.00 40.81 84 GLY A C 1
ATOM 643 O O . GLY A 1 84 ? -13.579 -7.963 39.008 1.00 40.81 84 GLY A O 1
ATOM 644 N N . GLY A 1 85 ? -12.494 -7.060 37.275 1.00 48.16 85 GLY A N 1
ATOM 645 C CA . GLY A 1 85 ? -13.016 -5.698 37.419 1.00 48.16 85 GLY A CA 1
ATOM 646 C C . GLY A 1 85 ? -13.398 -5.168 36.043 1.00 48.16 85 GLY A C 1
ATOM 647 O O . GLY A 1 85 ? -12.693 -5.450 35.085 1.00 48.16 85 GLY A O 1
ATOM 648 N N . GLN A 1 86 ? -14.511 -4.439 35.903 1.00 46.09 86 GLN A N 1
ATOM 649 C CA . GLN A 1 86 ? -14.819 -3.784 34.625 1.00 46.09 86 GLN A CA 1
ATOM 650 C C . GLN A 1 86 ? -13.662 -2.825 34.300 1.00 46.09 86 GLN A C 1
ATOM 652 O O . GLN A 1 86 ? -13.467 -1.865 35.053 1.00 46.09 86 GLN A O 1
ATOM 657 N N . PRO A 1 87 ? -12.864 -3.075 33.246 1.00 52.97 87 PRO A N 1
ATOM 658 C CA . PRO A 1 87 ? -11.766 -2.186 32.922 1.00 52.97 87 PRO A CA 1
ATOM 659 C C . PRO A 1 87 ? -12.353 -0.833 32.515 1.00 52.97 87 PRO A C 1
ATOM 661 O O . PRO A 1 87 ? -13.366 -0.761 31.817 1.00 52.97 87 PRO A O 1
ATOM 664 N N . ALA A 1 88 ? -11.722 0.253 32.966 1.00 60.25 88 ALA A N 1
ATOM 665 C CA . ALA A 1 88 ? -12.167 1.609 32.643 1.00 60.25 88 ALA A CA 1
ATOM 666 C C . ALA A 1 88 ? -12.121 1.893 31.127 1.00 60.25 88 ALA A C 1
ATOM 668 O O . ALA A 1 88 ? -12.816 2.788 30.651 1.00 60.25 88 ALA A O 1
ATOM 669 N N . PHE A 1 89 ? -11.330 1.115 30.375 1.00 67.50 89 PHE A N 1
ATOM 670 C CA . PHE A 1 89 ? -11.158 1.231 28.931 1.00 67.50 89 PHE A CA 1
ATOM 671 C C . PHE A 1 89 ? -11.000 -0.153 28.293 1.00 67.50 89 PHE A C 1
ATOM 673 O O . PHE A 1 89 ? -10.322 -1.020 28.840 1.00 67.50 89 PHE A O 1
ATOM 680 N N . PHE A 1 90 ? -11.588 -0.338 27.110 1.00 74.38 90 PHE A N 1
ATOM 681 C CA . PHE A 1 90 ? -11.368 -1.508 26.261 1.00 74.38 90 PHE A CA 1
ATOM 682 C C . PHE A 1 90 ? -10.579 -1.085 25.023 1.00 74.38 90 PHE A C 1
ATOM 684 O O . PHE A 1 90 ? -11.000 -0.183 24.301 1.00 74.38 90 PHE A O 1
ATOM 691 N N . CYS A 1 91 ? -9.459 -1.758 24.762 1.00 77.25 91 CYS A N 1
ATOM 692 C CA . CYS A 1 91 ? -8.625 -1.501 23.593 1.00 77.25 91 CYS A CA 1
ATOM 693 C C . CYS A 1 91 ? -8.757 -2.646 22.587 1.00 77.25 91 CYS A C 1
ATOM 695 O O . CYS A 1 91 ? -8.684 -3.820 22.949 1.00 77.25 91 CYS A O 1
ATOM 697 N N . HIS A 1 92 ? -8.912 -2.303 21.310 1.00 80.50 92 HIS A N 1
ATOM 698 C CA . HIS A 1 92 ? -8.865 -3.253 20.206 1.00 80.50 92 HIS A CA 1
ATOM 699 C C . HIS A 1 92 ? -7.821 -2.785 19.194 1.00 80.50 92 HIS A C 1
ATOM 701 O O . HIS A 1 92 ? -7.941 -1.693 18.639 1.00 80.50 92 HIS A O 1
ATOM 707 N N . GLN A 1 93 ? -6.797 -3.607 18.965 1.00 82.75 93 GLN A N 1
ATOM 708 C CA . GLN A 1 93 ? -5.781 -3.318 17.963 1.00 82.75 93 GLN A CA 1
ATOM 709 C C . GLN A 1 93 ? -6.365 -3.527 16.566 1.00 82.75 93 GLN A C 1
ATOM 711 O O . GLN A 1 93 ? -6.808 -4.623 16.226 1.00 82.75 93 GLN A O 1
ATOM 716 N N . LEU A 1 94 ? -6.338 -2.467 15.762 1.00 83.12 94 LEU A N 1
ATOM 717 C CA . LEU A 1 94 ? -6.700 -2.537 14.354 1.00 83.12 94 LEU A CA 1
ATOM 718 C C . LEU A 1 94 ? -5.663 -3.364 13.581 1.00 83.12 94 LEU A C 1
ATOM 720 O O . LEU A 1 94 ? -4.469 -3.332 13.876 1.00 83.12 94 LEU A O 1
ATOM 724 N N . SER A 1 95 ? -6.131 -4.114 12.589 1.00 79.88 95 SER A N 1
ATOM 725 C CA . SER A 1 95 ? -5.317 -5.030 11.787 1.00 79.88 95 SER A CA 1
ATOM 726 C C . SER A 1 95 ? -4.379 -4.297 10.827 1.00 79.88 95 SER A C 1
ATOM 728 O O . SER A 1 95 ? -3.336 -4.837 10.470 1.00 79.88 95 SER A O 1
ATOM 730 N N . HIS A 1 96 ? -4.729 -3.079 10.401 1.00 75.81 96 HIS A N 1
ATOM 731 C CA . HIS A 1 96 ? -3.877 -2.253 9.544 1.00 75.81 96 HIS A CA 1
ATOM 732 C C . HIS A 1 96 ? -3.157 -1.166 10.347 1.00 75.81 96 HIS A C 1
ATOM 734 O O . HIS A 1 96 ? -3.644 -0.684 11.369 1.00 75.81 96 HIS A O 1
ATOM 740 N N . GLN A 1 97 ? -2.003 -0.736 9.836 1.00 79.81 97 GLN A N 1
ATOM 741 C CA . GLN A 1 97 ? -1.295 0.429 10.358 1.00 79.81 97 GLN A CA 1
ATOM 742 C C . GLN A 1 97 ? -1.876 1.711 9.754 1.00 79.81 97 GLN A C 1
ATOM 744 O O . GLN A 1 97 ? -2.020 1.827 8.535 1.00 79.81 97 GLN A O 1
ATOM 749 N N . TYR A 1 98 ? -2.180 2.680 10.615 1.00 80.00 98 TYR A N 1
ATOM 750 C CA . TYR A 1 98 ? -2.727 3.978 10.232 1.00 80.00 98 TYR A CA 1
ATOM 751 C C . TYR A 1 98 ? -1.792 5.093 10.682 1.00 80.00 98 TYR A C 1
ATOM 753 O O . TYR A 1 98 ? -1.276 5.083 11.796 1.00 80.00 98 TYR A O 1
ATOM 761 N N . THR A 1 99 ? -1.613 6.089 9.820 1.00 82.62 99 THR A N 1
ATOM 762 C CA . THR A 1 99 ? -1.042 7.381 10.214 1.00 82.62 99 THR A CA 1
ATOM 763 C C . THR A 1 99 ? -2.123 8.250 10.845 1.00 82.62 99 THR A C 1
ATOM 765 O O . THR A 1 99 ? -3.307 8.057 10.556 1.00 82.62 99 THR A O 1
ATOM 768 N N . GLU A 1 100 ? -1.730 9.266 11.611 1.00 80.50 100 GLU A N 1
ATOM 769 C CA . GLU A 1 100 ? -2.659 10.235 12.214 1.00 80.50 100 GLU A CA 1
ATOM 770 C C . GLU A 1 100 ? -3.610 10.856 11.180 1.00 80.50 100 GLU A C 1
ATOM 772 O O . GLU A 1 100 ? -4.819 10.891 11.377 1.00 80.50 100 GLU A O 1
ATOM 777 N N . ALA A 1 101 ? -3.104 11.226 9.998 1.00 77.69 101 ALA A N 1
ATOM 778 C CA . ALA A 1 101 ? -3.930 11.785 8.925 1.00 77.69 101 ALA A CA 1
ATOM 779 C C . ALA A 1 101 ? -4.977 10.795 8.370 1.00 77.69 101 ALA A C 1
ATOM 781 O O . ALA A 1 101 ? -5.979 11.200 7.766 1.00 77.69 101 ALA A O 1
ATOM 782 N N . SER A 1 102 ? -4.732 9.491 8.498 1.00 79.19 102 SER A N 1
ATOM 783 C CA . SER A 1 102 ? -5.630 8.427 8.037 1.00 79.19 102 SER A CA 1
ATOM 784 C C . SER A 1 102 ? -6.507 7.841 9.142 1.00 79.19 102 SER A C 1
ATOM 786 O O . SER A 1 102 ? -7.413 7.072 8.829 1.00 79.19 102 SER A O 1
ATOM 788 N N . LEU A 1 103 ? -6.280 8.222 10.401 1.00 86.00 103 LEU A N 1
ATOM 789 C CA . LEU A 1 103 ? -6.975 7.675 11.556 1.00 86.00 103 LEU A CA 1
ATOM 790 C C . LEU A 1 103 ? -8.339 8.352 11.740 1.00 86.00 103 LEU A C 1
ATOM 792 O O . LEU A 1 103 ? -8.532 9.212 12.584 1.00 86.00 103 LEU A O 1
ATOM 796 N N . LYS A 1 104 ? -9.295 7.977 10.896 1.00 87.56 104 LYS A N 1
ATOM 797 C CA . LYS A 1 104 ? -10.701 8.373 11.014 1.00 87.56 104 LYS A CA 1
ATOM 798 C C . LYS A 1 104 ? -11.589 7.337 10.370 1.00 87.56 104 LYS A C 1
ATOM 800 O O . LYS A 1 104 ? -11.165 6.655 9.436 1.00 87.56 104 LYS A O 1
ATOM 805 N N . LEU A 1 105 ? -12.837 7.260 10.816 1.00 81.88 105 LEU A N 1
ATOM 806 C CA . LEU A 1 105 ? -13.763 6.200 10.429 1.00 81.88 105 LEU A CA 1
ATOM 807 C C . LEU A 1 105 ? -13.875 6.050 8.907 1.00 81.88 105 LEU A C 1
ATOM 809 O O . LEU A 1 105 ? -13.781 4.944 8.391 1.00 81.88 105 LEU A O 1
ATOM 813 N N . SER A 1 106 ? -13.984 7.159 8.173 1.00 77.94 106 SER A N 1
ATOM 814 C CA . SER A 1 106 ? -14.094 7.162 6.703 1.00 77.94 106 SER A CA 1
ATOM 815 C C . SER A 1 106 ? -12.867 6.620 5.956 1.00 77.94 106 SER A C 1
ATOM 817 O O . SER A 1 106 ? -12.938 6.389 4.750 1.00 77.94 106 SER A O 1
ATOM 819 N N . ARG A 1 107 ? -11.733 6.448 6.643 1.00 83.00 107 ARG A N 1
ATOM 820 C CA . ARG A 1 107 ? -10.458 5.988 6.076 1.00 83.00 107 ARG A CA 1
ATOM 821 C C . ARG A 1 107 ? -10.005 4.632 6.610 1.00 83.00 107 ARG A C 1
ATOM 823 O O . ARG A 1 107 ? -9.041 4.090 6.068 1.00 83.00 107 ARG A O 1
ATOM 830 N N . LEU A 1 108 ? -10.696 4.074 7.607 1.00 83.88 108 LEU A N 1
ATOM 831 C CA . LEU A 1 108 ? -10.428 2.719 8.078 1.00 83.88 108 LEU A CA 1
ATOM 832 C C . LEU A 1 108 ? -10.694 1.710 6.961 1.00 83.88 108 LEU A C 1
ATOM 834 O O . LEU A 1 108 ? -11.632 1.851 6.174 1.00 83.88 108 LEU A O 1
ATOM 838 N N . VAL A 1 109 ? -9.848 0.689 6.877 1.00 79.69 109 VAL A N 1
ATOM 839 C CA . VAL A 1 109 ? -9.845 -0.264 5.768 1.00 79.69 109 VAL A CA 1
ATOM 840 C C . VAL A 1 109 ? -10.280 -1.640 6.251 1.00 79.69 109 VAL A C 1
ATOM 842 O O . VAL A 1 109 ? -9.859 -2.127 7.297 1.00 79.69 109 VAL A O 1
ATOM 845 N N . GLY A 1 110 ? -11.116 -2.297 5.446 1.00 81.62 110 GLY A N 1
ATOM 846 C CA . GLY A 1 110 ? -11.434 -3.709 5.624 1.00 81.62 110 GLY A CA 1
ATOM 847 C C . GLY A 1 110 ? -12.146 -3.997 6.943 1.00 81.62 110 GLY A C 1
ATOM 848 O O . GLY A 1 110 ? -13.234 -3.478 7.198 1.00 81.62 110 GLY A O 1
ATOM 849 N N . ASP A 1 111 ? -11.567 -4.885 7.747 1.00 77.12 111 ASP A N 1
ATOM 850 C CA . ASP A 1 111 ? -12.184 -5.346 8.992 1.00 77.12 111 ASP A CA 1
ATOM 851 C C . ASP A 1 111 ? -12.135 -4.303 10.108 1.00 77.12 111 ASP A C 1
ATOM 853 O O . ASP A 1 111 ? -13.055 -4.264 10.923 1.00 77.12 111 ASP A O 1
ATOM 857 N N . ASP A 1 112 ? -11.178 -3.377 10.067 1.00 84.81 112 ASP A N 1
ATOM 858 C CA . ASP A 1 112 ? -11.059 -2.292 11.044 1.00 84.81 112 ASP A CA 1
ATOM 859 C C . ASP A 1 112 ? -12.276 -1.371 11.002 1.00 84.81 112 ASP A C 1
ATOM 861 O O . ASP A 1 112 ? -12.898 -1.106 12.028 1.00 84.81 112 ASP A O 1
ATOM 865 N N . TYR A 1 113 ? -12.694 -0.966 9.798 1.00 83.31 113 TYR A N 1
ATOM 866 C CA . TYR A 1 113 ? -13.920 -0.190 9.608 1.00 83.31 113 TYR A CA 1
ATOM 867 C C . TYR A 1 113 ? -15.139 -0.924 10.176 1.00 83.31 113 TYR A C 1
ATOM 869 O O . TYR A 1 113 ? -15.948 -0.349 10.902 1.00 83.31 113 TYR A O 1
ATOM 877 N N . LYS A 1 114 ? -15.261 -2.226 9.889 1.00 80.06 114 LYS A N 1
ATOM 878 C CA . LYS A 1 114 ? -16.411 -3.038 10.316 1.00 80.06 114 LYS A CA 1
ATOM 879 C C . LYS A 1 114 ? -16.457 -3.198 11.829 1.00 80.06 114 LYS A C 1
ATOM 881 O O . LYS A 1 114 ? -17.544 -3.157 12.406 1.00 80.06 114 LYS A O 1
ATOM 886 N N . ILE A 1 115 ? -15.308 -3.423 12.458 1.00 84.62 115 ILE A N 1
ATOM 887 C CA . ILE A 1 115 ? -15.201 -3.570 13.907 1.00 84.62 115 ILE A CA 1
ATOM 888 C C . ILE A 1 115 ? -15.564 -2.250 14.577 1.00 84.62 115 ILE A C 1
ATOM 890 O O . ILE A 1 115 ? -16.422 -2.255 15.456 1.00 84.62 115 ILE A O 1
ATOM 894 N N . VAL A 1 116 ? -15.018 -1.128 14.103 1.00 87.06 116 VAL A N 1
ATOM 895 C CA . VAL A 1 116 ? -15.303 0.197 14.667 1.00 87.06 116 VAL A CA 1
ATOM 896 C C . VAL A 1 116 ? -16.768 0.592 14.459 1.00 87.06 116 VAL A C 1
ATOM 898 O O . VAL A 1 116 ? -17.400 1.041 15.408 1.00 87.06 116 VAL A O 1
ATOM 901 N N . CYS A 1 117 ? -17.373 0.340 13.293 1.00 82.38 117 CYS A N 1
ATOM 902 C CA . CYS A 1 117 ? -18.806 0.588 13.085 1.00 82.38 117 CYS A CA 1
ATOM 903 C C . CYS A 1 117 ? -19.695 -0.234 14.025 1.00 82.38 117 CYS A C 1
ATOM 905 O O . CYS A 1 117 ? -20.676 0.279 14.557 1.00 82.38 117 CYS A O 1
ATOM 907 N N . ARG A 1 118 ? -19.372 -1.513 14.250 1.00 83.88 118 ARG A N 1
ATOM 908 C CA . ARG A 1 118 ? -20.146 -2.347 15.182 1.00 83.88 118 ARG A CA 1
ATOM 909 C C . ARG A 1 118 ? -19.926 -1.941 16.627 1.00 83.88 118 ARG A C 1
ATOM 911 O O . ARG A 1 118 ? -20.884 -1.947 17.393 1.00 83.88 118 ARG A O 1
ATOM 918 N N . ALA A 1 119 ? -18.692 -1.600 16.986 1.00 85.12 119 ALA A N 1
ATOM 919 C CA . ALA A 1 119 ? -18.372 -1.051 18.291 1.00 85.12 119 ALA A CA 1
ATOM 920 C C . ALA A 1 119 ? -19.152 0.245 18.523 1.00 85.12 119 ALA A C 1
ATOM 922 O O . ALA A 1 119 ? -19.716 0.400 19.594 1.00 85.12 119 ALA A O 1
ATOM 923 N N . PHE A 1 120 ? -19.287 1.106 17.510 1.00 83.25 120 PHE A N 1
ATOM 924 C CA . PHE A 1 120 ? -20.080 2.331 17.586 1.00 83.25 120 PHE A CA 1
ATOM 925 C C . PHE A 1 120 ? -21.566 2.042 17.845 1.00 83.25 120 PHE A C 1
ATOM 927 O O . PHE A 1 120 ? -22.129 2.554 18.807 1.00 83.25 120 PHE A O 1
ATOM 934 N N . SER A 1 121 ? -22.188 1.141 17.073 1.00 78.75 121 SER A N 1
ATOM 935 C CA . SER A 1 121 ? -23.589 0.744 17.305 1.00 78.75 121 SER A CA 1
ATOM 936 C C . SER A 1 121 ? -23.812 0.062 18.660 1.00 78.75 121 SER A C 1
ATOM 938 O O . SER A 1 121 ? -24.870 0.207 19.263 1.00 78.75 121 SER A O 1
ATOM 940 N N . ALA A 1 122 ? -22.834 -0.705 19.148 1.00 79.25 122 ALA A N 1
ATOM 941 C CA . ALA A 1 122 ? -22.908 -1.326 20.467 1.00 79.25 122 ALA A CA 1
ATOM 942 C C . ALA A 1 122 ? -22.684 -0.303 21.591 1.00 79.25 122 ALA A C 1
ATOM 944 O O . ALA A 1 122 ? -23.349 -0.377 22.622 1.00 79.25 122 ALA A O 1
ATOM 945 N N . ALA A 1 123 ? -21.794 0.668 21.390 1.00 75.56 123 ALA A N 1
ATOM 946 C CA . ALA A 1 123 ? -21.460 1.699 22.364 1.00 75.56 123 ALA A CA 1
ATOM 947 C C . ALA A 1 123 ? -22.671 2.572 22.719 1.00 75.56 123 ALA A C 1
ATOM 949 O O . ALA A 1 123 ? -22.847 2.887 23.895 1.00 75.56 123 ALA A O 1
ATOM 950 N N . GLU A 1 124 ? -23.561 2.852 21.756 1.00 69.75 124 GLU A N 1
ATOM 951 C CA . GLU A 1 124 ? -24.843 3.530 22.015 1.00 69.75 124 GLU A CA 1
ATOM 952 C C . GLU A 1 124 ? -25.708 2.777 23.038 1.00 69.75 124 GLU A C 1
ATOM 954 O O . GLU A 1 124 ? -26.355 3.392 23.882 1.00 69.75 124 GLU A O 1
ATOM 959 N N . SER A 1 125 ? -25.690 1.440 23.013 1.00 71.88 125 SER A N 1
ATOM 960 C CA . SER A 1 125 ? -26.479 0.614 23.938 1.00 71.88 125 SER A CA 1
ATOM 961 C C . SER A 1 125 ? -25.853 0.449 25.328 1.00 71.88 125 SER A C 1
ATOM 963 O O . SER A 1 125 ? -26.555 0.086 26.270 1.00 71.88 125 SER A O 1
ATOM 965 N N . VAL A 1 126 ? -24.549 0.720 25.468 1.00 73.94 126 VAL A N 1
ATOM 966 C CA . VAL A 1 126 ? -23.772 0.504 26.707 1.00 73.94 126 VAL A CA 1
ATOM 967 C C . VAL A 1 126 ? -23.267 1.828 27.314 1.00 73.94 126 VAL A C 1
ATOM 969 O O . VAL A 1 126 ? -22.608 1.823 28.348 1.00 73.94 126 VAL A O 1
ATOM 972 N N . ASN A 1 127 ? -23.626 2.979 26.728 1.00 75.31 127 ASN A N 1
ATOM 973 C CA . ASN A 1 127 ? -23.173 4.314 27.142 1.00 75.31 127 ASN A CA 1
ATOM 974 C C . ASN A 1 127 ? -21.636 4.420 27.233 1.00 75.31 127 ASN A C 1
ATOM 976 O O . ASN A 1 127 ? -21.083 4.988 28.177 1.00 75.31 127 ASN A O 1
ATOM 980 N N . CYS A 1 128 ? -20.943 3.838 26.254 1.00 75.62 128 CYS A N 1
ATOM 981 C CA . CYS A 1 128 ? -19.490 3.917 26.139 1.00 75.62 128 CYS A CA 1
ATOM 982 C C . CYS A 1 128 ? -19.091 4.988 25.121 1.00 75.62 128 CYS A C 1
ATOM 984 O O . CYS A 1 128 ? -19.763 5.173 24.109 1.00 75.62 128 CYS A O 1
ATOM 986 N N . MET A 1 129 ? -17.961 5.650 25.362 1.00 79.69 129 MET A N 1
ATOM 987 C CA . MET A 1 129 ? -17.330 6.511 24.362 1.00 79.69 129 MET A CA 1
ATOM 988 C C . MET A 1 129 ? -16.358 5.684 23.521 1.00 79.69 129 MET A C 1
ATOM 990 O O . MET A 1 129 ? -15.629 4.849 24.059 1.00 79.69 129 MET A O 1
ATOM 994 N N . LEU A 1 130 ? -16.357 5.910 22.208 1.00 84.38 130 LEU A N 1
ATOM 995 C CA . LEU A 1 130 ? -15.482 5.221 21.264 1.00 84.38 130 LEU A CA 1
ATOM 996 C C . LEU A 1 130 ? -14.516 6.221 20.632 1.00 84.38 130 LEU A C 1
ATOM 998 O O . LEU A 1 130 ? -14.946 7.228 20.075 1.00 84.38 130 LEU A O 1
ATOM 1002 N N . TYR A 1 131 ? -13.228 5.897 20.682 1.00 86.88 131 TYR A N 1
ATOM 1003 C CA . TYR A 1 131 ? -12.151 6.698 20.108 1.00 86.88 131 TYR A CA 1
ATOM 1004 C C . TYR A 1 131 ? -11.245 5.823 19.245 1.00 86.88 131 TYR A C 1
ATOM 1006 O O . TYR A 1 131 ? -11.184 4.603 19.422 1.00 86.88 131 TYR A O 1
ATOM 1014 N N . LEU A 1 132 ? -10.526 6.455 18.325 1.00 89.00 132 LEU A N 1
ATOM 1015 C CA . LEU A 1 132 ? -9.403 5.851 17.622 1.00 89.00 132 LEU A CA 1
ATOM 1016 C C . LEU A 1 132 ? -8.114 6.393 18.222 1.00 89.00 132 LEU A C 1
ATOM 1018 O O . LEU A 1 132 ? -8.059 7.556 18.614 1.00 89.00 132 LEU A O 1
ATOM 1022 N N . ALA A 1 133 ? -7.067 5.573 18.275 1.00 87.19 133 ALA A N 1
ATOM 1023 C CA . ALA A 1 133 ? -5.784 6.051 18.757 1.00 87.19 133 ALA A CA 1
ATOM 1024 C C . ALA A 1 133 ? -4.594 5.445 18.014 1.00 87.19 133 ALA A C 1
ATOM 1026 O O . ALA A 1 133 ? -4.648 4.299 17.561 1.00 87.19 133 ALA A O 1
ATOM 1027 N N . THR A 1 134 ? -3.516 6.219 17.897 1.00 84.31 134 THR A N 1
ATOM 1028 C CA . THR A 1 134 ? -2.219 5.741 17.416 1.00 84.31 134 THR A CA 1
ATOM 1029 C C . THR A 1 134 ? -1.359 5.285 18.590 1.00 84.31 134 THR A C 1
ATOM 1031 O O . THR A 1 134 ? -1.263 5.953 19.622 1.00 84.31 134 THR A O 1
ATOM 1034 N N . PHE A 1 135 ? -0.699 4.144 18.412 1.00 78.56 135 PHE A N 1
ATOM 1035 C CA . PHE A 1 135 ? 0.335 3.666 19.319 1.00 78.56 135 PHE A CA 1
ATOM 1036 C C . PHE A 1 135 ? 1.673 3.685 18.595 1.00 78.56 135 PHE A C 1
ATOM 1038 O O . PHE A 1 135 ? 1.781 3.231 17.456 1.00 78.56 135 PHE A O 1
ATOM 1045 N N . GLU A 1 136 ? 2.691 4.190 19.270 1.00 76.88 136 GLU A N 1
ATOM 1046 C CA . GLU A 1 136 ? 4.071 4.106 18.830 1.00 76.88 136 GLU A CA 1
ATOM 1047 C C . GLU A 1 136 ? 4.773 3.014 19.630 1.00 76.88 136 GLU A C 1
ATOM 1049 O O . GLU A 1 136 ? 4.709 2.994 20.861 1.00 76.88 136 GLU A O 1
ATOM 1054 N N . ARG A 1 137 ? 5.437 2.102 18.924 1.00 78.12 137 ARG A N 1
ATOM 1055 C CA . ARG A 1 137 ? 6.339 1.132 19.535 1.00 78.12 137 ARG A CA 1
ATOM 1056 C C . ARG A 1 137 ? 7.757 1.673 19.458 1.00 78.12 137 ARG A C 1
ATOM 1058 O O . ARG A 1 137 ? 8.250 1.901 18.355 1.00 78.12 137 ARG A O 1
ATOM 1065 N N . MET A 1 138 ? 8.416 1.814 20.603 1.00 68.81 138 MET A N 1
ATOM 1066 C CA . MET A 1 138 ? 9.853 2.062 20.666 1.00 68.81 138 MET A CA 1
ATOM 1067 C C . MET A 1 138 ? 10.582 0.787 21.074 1.00 68.81 138 MET A C 1
ATOM 1069 O O . MET A 1 138 ? 10.209 0.138 22.048 1.00 68.81 138 MET A O 1
ATOM 1073 N N . ILE A 1 139 ? 11.616 0.460 20.303 1.00 75.25 139 ILE A N 1
ATOM 1074 C CA . ILE A 1 139 ? 12.558 -0.623 20.577 1.00 75.25 139 ILE A CA 1
ATOM 1075 C C . ILE A 1 139 ? 13.932 0.034 20.677 1.00 75.25 139 ILE A C 1
ATOM 1077 O O . ILE A 1 139 ? 14.351 0.719 19.740 1.00 75.25 139 ILE A O 1
ATOM 1081 N N . SER A 1 140 ? 14.614 -0.143 21.802 1.00 71.81 140 SER A N 1
ATOM 1082 C CA . SER A 1 140 ? 16.021 0.227 21.954 1.00 71.81 140 SER A CA 1
ATOM 1083 C C . SER A 1 140 ? 16.880 -1.015 22.111 1.00 71.81 140 SER A C 1
ATOM 1085 O O . SER A 1 140 ? 16.477 -1.986 22.752 1.00 71.81 140 SER A O 1
ATOM 1087 N N . GLY A 1 141 ? 18.071 -0.960 21.526 1.00 74.94 141 GLY A N 1
ATOM 1088 C CA . GLY A 1 141 ? 18.998 -2.074 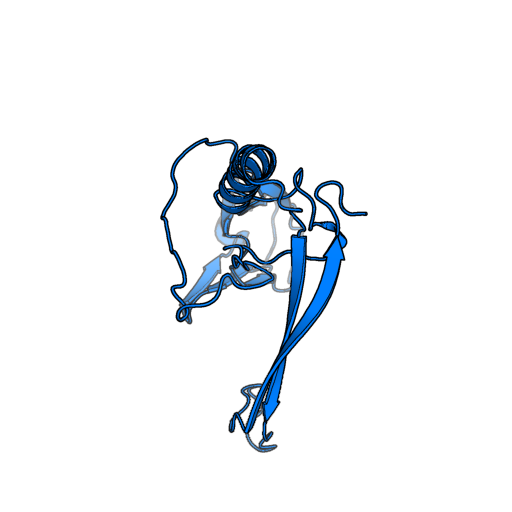21.533 1.00 74.94 141 GLY A CA 1
ATOM 1089 C C . GLY A 1 141 ? 20.423 -1.669 21.193 1.00 74.94 141 GLY A C 1
ATOM 1090 O O . GLY A 1 141 ? 20.677 -0.537 20.769 1.00 74.94 141 GLY A O 1
ATOM 1091 N N . GLY A 1 142 ? 21.349 -2.596 21.420 1.00 62.31 142 GLY A N 1
ATOM 1092 C CA . GLY A 1 142 ? 22.754 -2.437 21.053 1.00 62.31 142 GLY A CA 1
ATOM 1093 C C . GLY A 1 142 ? 22.949 -2.460 19.535 1.00 62.31 142 GLY A C 1
ATOM 1094 O O . GLY A 1 142 ? 22.253 -3.184 18.823 1.00 62.31 142 GLY A O 1
ATOM 1095 N N . TYR A 1 143 ? 23.898 -1.660 19.049 1.00 58.12 143 TYR A N 1
ATOM 1096 C CA . TYR A 1 143 ? 24.367 -1.675 17.663 1.00 58.12 143 TYR A CA 1
ATOM 1097 C C . TYR A 1 143 ? 25.803 -2.206 17.650 1.00 58.12 143 TYR A C 1
ATOM 1099 O O . TYR A 1 143 ? 26.635 -1.678 18.390 1.00 58.12 143 TYR A O 1
ATOM 1107 N N . ASP A 1 144 ? 26.083 -3.229 16.841 1.00 60.28 144 ASP A N 1
ATOM 1108 C CA . ASP A 1 144 ? 27.453 -3.671 16.562 1.00 60.28 144 ASP A CA 1
ATOM 1109 C C . ASP A 1 144 ? 27.941 -2.971 15.287 1.00 60.28 144 AS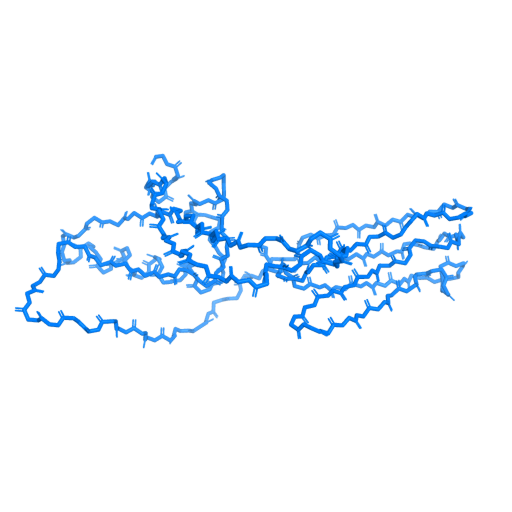P A C 1
ATOM 1111 O O . ASP A 1 144 ? 27.282 -3.010 14.248 1.00 60.28 144 ASP A O 1
ATOM 1115 N N . GLU A 1 145 ? 29.070 -2.268 15.373 1.00 57.81 145 GLU A N 1
ATOM 1116 C CA . GLU A 1 145 ? 29.610 -1.475 14.262 1.00 57.81 145 GLU A CA 1
ATOM 1117 C C . GLU A 1 145 ? 30.220 -2.340 13.146 1.00 57.81 145 GLU A C 1
ATOM 1119 O O . GLU A 1 145 ? 30.496 -1.819 12.061 1.00 57.81 145 GLU A O 1
ATOM 1124 N N . GLU A 1 146 ? 30.423 -3.640 13.384 1.00 58.22 146 GLU A N 1
ATOM 1125 C CA . GLU A 1 146 ? 31.086 -4.547 12.439 1.00 58.22 146 GLU A CA 1
ATOM 1126 C C . GLU A 1 146 ? 30.145 -5.153 11.377 1.00 58.22 146 GLU A C 1
ATOM 1128 O O . GLU A 1 146 ? 30.626 -5.565 10.318 1.00 58.22 146 GLU A O 1
ATOM 1133 N N . ASP A 1 147 ? 28.822 -5.102 11.577 1.00 53.34 147 ASP A N 1
ATOM 1134 C CA . ASP A 1 147 ? 27.812 -5.568 10.618 1.00 53.34 147 ASP A CA 1
ATOM 1135 C C . ASP A 1 147 ? 27.020 -4.383 10.028 1.00 53.34 147 ASP A C 1
ATOM 1137 O O . ASP A 1 147 ? 26.175 -3.758 10.661 1.00 53.34 147 ASP A O 1
ATOM 1141 N N . PHE A 1 148 ? 27.283 -4.058 8.756 1.00 52.53 148 PHE A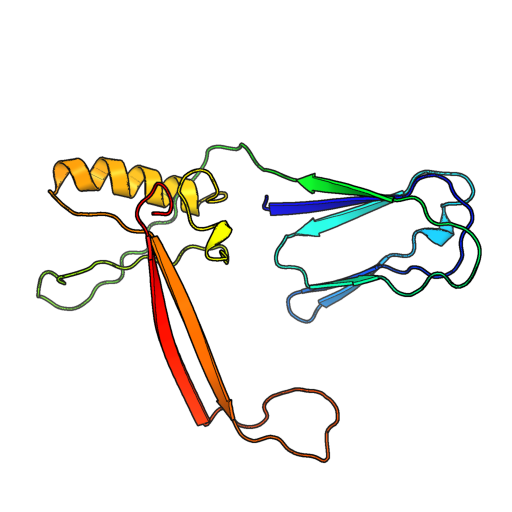 N 1
ATOM 1142 C CA . PHE A 1 148 ? 26.611 -2.972 8.012 1.00 52.53 148 PHE A CA 1
ATOM 1143 C C . PHE A 1 148 ? 25.122 -3.236 7.705 1.00 52.53 148 PHE A C 1
ATOM 1145 O O . PHE A 1 148 ? 24.445 -2.376 7.119 1.00 52.53 148 PHE A O 1
ATOM 1152 N N . ASP A 1 149 ? 24.615 -4.410 8.075 1.00 54.94 149 ASP A N 1
ATOM 1153 C CA . ASP A 1 149 ? 23.213 -4.774 7.961 1.00 54.94 149 ASP A CA 1
ATOM 1154 C C . ASP A 1 149 ? 22.486 -4.306 9.227 1.00 54.94 149 ASP A C 1
ATOM 1156 O O . ASP A 1 149 ? 22.819 -4.676 10.343 1.00 54.94 149 ASP A O 1
ATOM 1160 N N . ARG A 1 150 ? 21.520 -3.401 9.036 1.00 52.03 150 ARG A N 1
ATOM 1161 C CA . ARG A 1 150 ? 20.846 -2.593 10.070 1.00 52.03 150 ARG A CA 1
ATOM 1162 C C . ARG A 1 150 ? 19.909 -3.390 10.992 1.00 52.03 150 ARG A C 1
ATOM 1164 O O . ARG A 1 150 ? 18.768 -2.970 11.200 1.00 52.03 150 ARG A O 1
ATOM 1171 N N . GLU A 1 151 ? 20.332 -4.533 11.500 1.00 54.84 151 GLU A N 1
ATOM 1172 C CA . GLU A 1 151 ? 19.556 -5.313 12.456 1.00 54.84 151 GLU A CA 1
ATOM 1173 C C . GLU A 1 151 ? 19.966 -4.934 13.883 1.00 54.84 151 GLU A C 1
ATOM 1175 O O . GLU A 1 151 ? 21.143 -4.765 14.188 1.00 54.84 151 GLU A O 1
ATOM 1180 N N . ILE A 1 152 ? 18.980 -4.706 14.752 1.00 54.00 152 ILE A N 1
ATOM 1181 C CA . ILE A 1 152 ? 19.221 -4.535 16.188 1.00 54.00 152 ILE A CA 1
ATOM 1182 C C . ILE A 1 152 ? 19.615 -5.915 16.712 1.00 54.00 152 ILE A C 1
ATOM 1184 O O . ILE A 1 152 ? 18.831 -6.852 16.589 1.00 54.00 152 ILE A O 1
ATOM 1188 N N . ILE A 1 153 ? 20.825 -6.042 17.253 1.00 56.75 153 ILE A N 1
ATOM 1189 C CA . ILE A 1 153 ? 21.400 -7.351 17.606 1.00 56.75 153 ILE A CA 1
ATOM 1190 C C . ILE A 1 153 ? 20.974 -7.779 19.020 1.00 56.75 153 ILE A C 1
ATOM 1192 O O . ILE A 1 153 ? 20.811 -8.969 19.270 1.00 56.75 153 ILE A O 1
ATOM 1196 N N . ASP A 1 154 ? 20.696 -6.813 19.904 1.00 57.91 154 ASP A N 1
ATOM 1197 C CA . ASP A 1 154 ? 20.210 -7.046 21.269 1.00 57.91 154 ASP A CA 1
ATOM 1198 C C . ASP A 1 154 ? 18.992 -6.157 21.569 1.00 57.91 154 ASP A C 1
ATOM 1200 O O . ASP A 1 154 ? 19.139 -4.946 21.720 1.00 57.91 154 ASP A O 1
ATOM 1204 N N . GLU A 1 155 ? 17.790 -6.736 21.678 1.00 58.50 155 GLU A N 1
ATOM 1205 C CA . GLU A 1 155 ? 16.596 -6.046 22.195 1.00 58.50 155 GLU A CA 1
ATOM 1206 C C . GLU A 1 155 ? 16.708 -5.915 23.720 1.00 58.50 155 GLU A C 1
ATOM 1208 O O . GLU A 1 155 ? 16.600 -6.909 24.440 1.00 58.50 155 GLU A O 1
ATOM 1213 N N . THR A 1 156 ? 16.936 -4.704 24.236 1.00 64.12 156 THR A N 1
ATOM 1214 C CA . THR A 1 156 ? 17.076 -4.497 25.687 1.00 64.12 156 THR A CA 1
ATOM 1215 C C . THR A 1 156 ? 15.878 -3.808 26.324 1.00 64.12 156 THR A C 1
ATOM 1217 O O . THR A 1 156 ? 15.574 -4.142 27.464 1.00 64.12 156 THR A O 1
ATOM 1220 N N . ASP A 1 157 ? 15.141 -2.951 25.603 1.00 68.12 157 ASP A N 1
ATOM 1221 C CA . ASP A 1 157 ? 13.879 -2.376 26.094 1.00 68.12 157 ASP A CA 1
ATOM 1222 C C . ASP A 1 157 ? 12.852 -2.171 24.958 1.00 68.12 157 ASP A C 1
ATOM 1224 O O . ASP A 1 157 ? 13.129 -1.507 23.954 1.00 68.12 157 ASP A O 1
ATOM 1228 N N . GLU A 1 158 ? 11.637 -2.701 25.145 1.00 73.12 158 GLU A N 1
ATOM 1229 C CA . GLU A 1 158 ? 10.465 -2.481 24.283 1.00 73.12 158 GLU A CA 1
ATOM 1230 C C . GLU A 1 158 ? 9.355 -1.811 25.101 1.00 73.12 158 GLU A C 1
ATOM 1232 O O . GLU A 1 158 ? 8.957 -2.303 26.161 1.00 73.12 158 GLU A O 1
ATOM 1237 N N . TYR A 1 159 ? 8.809 -0.698 24.608 1.00 72.88 159 TYR A N 1
ATOM 1238 C CA . TYR A 1 159 ? 7.611 -0.109 25.200 1.00 72.88 159 TYR A CA 1
ATOM 1239 C C . TYR A 1 159 ? 6.681 0.513 24.161 1.00 72.88 159 TYR A C 1
ATOM 1241 O O . TYR A 1 159 ? 7.085 0.965 23.087 1.00 72.88 159 TYR A O 1
ATOM 1249 N N . TRP A 1 160 ? 5.399 0.544 24.517 1.00 69.25 160 TRP A N 1
ATOM 1250 C CA . TRP A 1 160 ? 4.323 1.094 23.704 1.00 69.25 160 TRP A CA 1
ATOM 1251 C C . TRP A 1 160 ? 3.847 2.408 24.304 1.00 69.25 160 TRP A C 1
ATOM 1253 O O . TRP A 1 160 ? 3.552 2.490 25.498 1.00 69.25 160 TRP A O 1
ATOM 1263 N N . ARG A 1 161 ? 3.743 3.442 23.475 1.00 76.69 161 ARG A N 1
ATOM 1264 C CA . ARG A 1 161 ? 3.263 4.760 23.877 1.00 76.69 161 ARG A CA 1
ATOM 1265 C C . ARG A 1 161 ? 2.020 5.126 23.085 1.00 76.69 161 ARG A C 1
ATOM 1267 O O . ARG A 1 161 ? 2.046 5.171 21.859 1.00 76.69 161 ARG A O 1
ATOM 1274 N N . LEU A 1 162 ? 0.939 5.422 23.801 1.00 78.75 162 LEU A N 1
ATOM 1275 C CA . LEU A 1 162 ? -0.234 6.064 23.220 1.00 78.75 162 LEU A CA 1
ATOM 1276 C C . LEU A 1 162 ? 0.146 7.493 22.833 1.00 78.75 162 LEU A C 1
ATOM 1278 O O . LEU A 1 162 ? 0.630 8.246 23.681 1.00 78.75 162 LEU A O 1
ATOM 1282 N N . GLN A 1 163 ? -0.029 7.838 21.564 1.00 79.50 163 GLN A N 1
ATOM 1283 C CA . GLN A 1 163 ? 0.341 9.153 21.050 1.00 79.50 163 GLN A CA 1
ATOM 1284 C C . GLN A 1 163 ? -0.894 10.034 20.946 1.00 79.50 163 GLN A C 1
ATOM 1286 O O . GLN A 1 163 ? -1.108 10.916 21.778 1.00 79.50 163 GLN A O 1
ATOM 1291 N N . THR A 1 164 ? -1.739 9.736 19.966 1.00 83.19 164 THR A N 1
ATOM 1292 C CA . THR A 1 164 ? -2.864 10.590 19.604 1.00 83.19 164 THR A CA 1
ATOM 1293 C C . THR A 1 164 ? -4.150 9.805 19.758 1.00 83.19 164 THR A C 1
ATOM 1295 O O . THR A 1 164 ? -4.238 8.661 19.319 1.00 83.19 164 THR A O 1
ATOM 1298 N N . ILE A 1 165 ? -5.142 10.426 20.392 1.00 85.81 165 ILE A N 1
ATOM 1299 C CA . ILE A 1 165 ? -6.509 9.923 20.506 1.00 85.81 165 ILE A CA 1
ATOM 1300 C C . ILE A 1 165 ? -7.383 10.904 19.736 1.00 85.81 165 ILE A C 1
ATOM 1302 O O . ILE A 1 165 ? -7.327 12.101 20.005 1.00 85.81 165 ILE A O 1
ATOM 1306 N N . VAL A 1 166 ? -8.168 10.391 18.800 1.00 83.94 166 VAL A N 1
ATOM 1307 C CA . VAL A 1 166 ? -9.114 11.166 17.998 1.00 83.94 166 VAL A CA 1
ATOM 1308 C C . VAL A 1 166 ? -10.497 10.549 18.083 1.00 83.94 166 VAL A C 1
ATOM 1310 O O . VAL A 1 166 ? -10.660 9.348 18.348 1.00 83.94 166 VAL A O 1
ATOM 1313 N N . ASP A 1 167 ? -11.512 11.362 17.843 1.00 86.31 167 ASP A N 1
ATOM 1314 C CA . ASP A 1 167 ? -12.856 10.856 17.616 1.00 86.31 167 ASP A CA 1
ATOM 1315 C C . ASP A 1 167 ? -12.967 10.099 16.269 1.00 86.31 167 ASP A C 1
ATOM 1317 O O . ASP A 1 167 ? -12.007 9.910 15.516 1.00 86.31 167 ASP A O 1
ATOM 1321 N N . LEU A 1 168 ? -14.168 9.628 15.933 1.00 83.69 168 LEU A N 1
ATOM 1322 C CA . LEU A 1 168 ? -14.395 8.923 14.666 1.00 83.69 168 LEU A CA 1
ATOM 1323 C C . LEU A 1 168 ? -14.304 9.836 13.427 1.00 83.69 168 LEU A C 1
ATOM 1325 O O . LEU A 1 168 ? -14.149 9.328 12.309 1.00 83.69 168 LEU A O 1
ATOM 1329 N N . CYS A 1 169 ? -14.388 11.155 13.601 1.00 77.25 169 CYS A N 1
ATOM 1330 C CA . CYS A 1 169 ? -14.217 12.163 12.555 1.00 77.25 169 CYS A CA 1
ATOM 1331 C C . CYS A 1 169 ? -12.732 12.486 12.304 1.00 77.25 169 CYS A C 1
ATOM 1333 O O . CYS A 1 169 ? -12.379 12.899 11.191 1.00 77.25 169 CYS A O 1
ATOM 1335 N N . GLY A 1 170 ? -11.868 12.195 13.277 1.00 71.50 170 GLY A N 1
ATOM 1336 C CA . GLY A 1 170 ? -10.440 12.489 13.265 1.00 71.50 170 GLY A CA 1
ATOM 1337 C C . GLY A 1 170 ? -10.091 13.830 13.917 1.00 71.50 170 GLY A C 1
ATOM 1338 O O . GLY A 1 170 ? -9.093 14.422 13.506 1.00 71.50 170 GLY A O 1
ATOM 1339 N N . GLU A 1 171 ? -10.924 14.318 14.844 1.00 70.62 171 GLU A N 1
ATOM 1340 C CA . GLU A 1 171 ? -10.708 15.534 15.652 1.00 70.62 171 GLU A CA 1
ATOM 1341 C C . GLU A 1 171 ? -10.244 15.217 17.081 1.00 70.62 171 GLU A C 1
ATOM 1343 O O . GLU A 1 171 ? -10.617 14.141 17.617 1.00 70.62 171 GLU A O 1
#

Foldseek 3Di:
DWKKKKKKAQWAFAAFWKWKDDPRDIDIDDPNVCNPPDMDMDMDTPRIDIDTTDIPDTDIDMDMDDDADPDDDDDDDDDDDDDDDDDPDDDDDQPDDDDLVQFALVNRGDVNNVVQVVCVVVCVVVVDADKTWDKDKDWDADDDPVDPPPDRPGGDDIDIDTDDIAHNHSD

Sequence (171 aa):
MFATLAICLPTEHEGGELILEHAGKRQVWNSANTSAVDLSFAAWYADVTHKVKPIASGHRLVLTYNVINDAQSRINRGVLDDGGGQPAFFCHQLSHQYTEASLKLSRLVGDDYKIVCRAFSAAESVNCMLYLATFERMISGGYDEEDFDREIIDETDEYWRLQTIVDLCGE

Secondary structure (DSSP, 8-state):
--EEEEEE-S--EEE-PEEEEETTEEEEE-GGGTTTTS-EEEEEETTSEEEEPPEEEE---EEEEEE---------------TTS--S------SS---GGG-SGGG--THHHHHHHHHHHHHHHHT----EEEEEEEEEEE--TT--S---SEEEEEEEEEEEEE-TT--

pLDDT: mean 77.56, std 16.41, range [32.62, 95.44]